Protein AF-A0A9D8DXX6-F1 (afdb_monomer)

Mean predicted aligned error: 17.98 Å

Radius of gyration: 29.13 Å; Cα contacts (8 Å, |Δi|>4): 60; chains: 1; bounding box: 48×70×97 Å

Secondary structure (DSSP, 8-state):
-PPPP-PPPPPPPPPPHHHHHHTT---HHHHS--------TTPPPTTSHHHHHHHHHHHS--TT--GGGHHHHHHHHHHHHHHHHHHHHHHTT-HHHHHHHHHHHHHHHHHHHHTT-SHHHHHHTT--------HHHHHHHHHTS-TTTT--PPPPP-

Solvent-accessible surface area (backbone atoms only — not comparable to full-atom values): 10157 Å² total; per-residue (Å²): 135,88,84,83,84,92,72,81,78,83,72,80,78,79,79,56,67,68,57,29,56,73,70,69,68,62,44,73,91,76,67,49,76,79,71,78,76,79,74,73,87,81,68,72,80,71,63,58,56,59,58,54,52,48,54,52,42,66,74,61,57,64,90,84,68,49,85,83,46,53,63,60,52,50,52,48,51,54,51,54,56,51,46,40,57,31,48,56,44,26,74,74,66,37,65,66,35,46,52,49,43,55,53,49,53,54,49,51,52,50,51,38,38,74,71,40,72,36,76,69,31,24,62,74,70,67,58,79,69,80,74,70,72,49,74,65,53,57,48,51,59,67,72,65,62,77,90,70,82,82,75,82,74,87,82,80,84,131

Sequence (158 aa):
MPRKPTGKPPGRPPKPTEEHLREGTYRPSRHRARGAVKLAEGTPPPSDASLAAFDALVSDPPPWWLPVDLILVAMLRESLEERVSLRAEAMAGNLAASKELRALDAEVGRMLDSLGLTPTSRKRLDVELPKEESRLEALRRRGRAPHVAALEGPKRPT

pLDDT: mean 75.84, std 18.47, range [39.5, 97.62]

Structure (mmCIF, N/CA/C/O backbone):
data_AF-A0A9D8DXX6-F1
#
_entry.id   AF-A0A9D8DXX6-F1
#
loop_
_atom_site.group_PDB
_atom_site.id
_atom_site.type_symbol
_atom_site.label_atom_id
_atom_site.label_alt_id
_atom_site.label_comp_id
_atom_site.label_asym_id
_atom_site.label_entity_id
_atom_site.label_seq_id
_atom_site.pdbx_PDB_ins_code
_atom_site.Cartn_x
_atom_site.Cartn_y
_atom_site.Cartn_z
_atom_site.occupancy
_atom_site.B_iso_or_equiv
_atom_site.auth_seq_id
_atom_site.auth_comp_id
_atom_site.auth_asym_id
_atom_site.auth_atom_id
_atom_site.pdbx_PDB_model_num
ATOM 1 N N . MET A 1 1 ? -8.063 -32.666 39.347 1.00 45.31 1 MET A N 1
ATOM 2 C CA . MET A 1 1 ? -6.641 -32.393 39.039 1.00 45.31 1 MET A CA 1
ATOM 3 C C . MET A 1 1 ? -6.506 -30.985 38.466 1.00 45.31 1 MET A C 1
ATOM 5 O O . MET A 1 1 ? -7.066 -30.755 37.401 1.00 45.31 1 MET A O 1
ATOM 9 N N . PRO A 1 2 ? -5.847 -30.028 39.142 1.00 45.69 2 PRO A N 1
ATOM 10 C CA . PRO A 1 2 ? -5.659 -28.683 38.598 1.00 45.69 2 PRO A CA 1
ATOM 11 C C . PRO A 1 2 ? -4.397 -28.593 37.716 1.00 45.69 2 PRO A C 1
ATOM 13 O O . PRO A 1 2 ? -3.338 -29.112 38.068 1.00 45.69 2 PRO A O 1
ATOM 16 N N . ARG A 1 3 ? -4.523 -27.947 36.549 1.00 51.34 3 ARG A N 1
ATOM 17 C CA . ARG A 1 3 ? -3.439 -27.705 35.577 1.00 51.34 3 ARG A CA 1
ATOM 18 C C . ARG A 1 3 ? -2.540 -26.545 36.040 1.00 51.34 3 ARG A C 1
ATOM 20 O O . ARG A 1 3 ? -3.046 -25.536 36.520 1.00 51.34 3 ARG A O 1
ATOM 27 N N . LYS A 1 4 ? -1.216 -26.675 35.869 1.00 52.22 4 LYS A N 1
ATOM 28 C CA . LYS A 1 4 ? -0.226 -25.613 36.152 1.00 52.22 4 LYS A CA 1
ATOM 29 C C . LYS A 1 4 ? -0.310 -24.476 35.111 1.00 52.22 4 LYS A C 1
ATOM 31 O O . LYS A 1 4 ? -0.382 -24.784 33.922 1.00 52.22 4 LYS A O 1
ATOM 36 N N . PRO A 1 5 ? -0.222 -23.194 35.510 1.00 51.06 5 PRO A N 1
ATOM 37 C CA . PRO A 1 5 ? -0.107 -22.075 34.577 1.00 51.06 5 PRO A CA 1
ATOM 38 C C . PRO A 1 5 ? 1.334 -21.925 34.057 1.00 51.06 5 PRO A C 1
ATOM 40 O O . PRO A 1 5 ? 2.285 -21.835 34.831 1.00 51.06 5 PRO A O 1
ATOM 43 N N . THR A 1 6 ? 1.507 -21.873 32.735 1.00 58.53 6 THR A N 1
ATOM 44 C CA . THR A 1 6 ? 2.784 -21.574 32.066 1.00 58.53 6 THR A CA 1
ATOM 45 C C . THR A 1 6 ? 2.945 -20.064 31.878 1.00 58.53 6 THR A C 1
ATOM 47 O O . THR A 1 6 ? 2.642 -19.526 30.815 1.00 58.53 6 THR A O 1
ATOM 50 N N . GLY A 1 7 ? 3.410 -19.366 32.915 1.00 47.66 7 GLY A N 1
ATOM 51 C CA . GLY A 1 7 ? 3.866 -17.977 32.818 1.00 47.66 7 GLY A CA 1
ATOM 52 C C . GLY A 1 7 ? 5.389 -17.921 32.700 1.00 47.66 7 GLY A C 1
ATOM 53 O O . GLY A 1 7 ? 6.090 -18.391 33.593 1.00 47.66 7 GLY A O 1
ATOM 54 N N . LYS A 1 8 ? 5.919 -17.357 31.608 1.00 52.91 8 LYS A N 1
ATOM 55 C CA . LYS A 1 8 ? 7.337 -16.956 31.513 1.00 52.91 8 LYS A CA 1
ATOM 56 C C . LYS A 1 8 ? 7.637 -15.966 32.656 1.00 52.91 8 LYS A C 1
ATOM 58 O O . LYS A 1 8 ? 6.840 -15.045 32.834 1.00 52.91 8 LYS A O 1
ATOM 63 N N . PRO A 1 9 ? 8.741 -16.102 33.414 1.00 53.03 9 PRO A N 1
ATOM 64 C CA . PRO A 1 9 ? 9.061 -15.133 34.455 1.00 53.03 9 PRO A CA 1
ATOM 65 C C . PRO A 1 9 ? 9.302 -13.752 33.824 1.00 53.03 9 PRO A C 1
ATOM 67 O O . PRO A 1 9 ? 9.919 -13.679 32.754 1.00 53.03 9 PRO A O 1
ATOM 70 N N . PRO A 1 10 ? 8.828 -12.660 34.449 1.00 57.00 10 PRO A N 1
ATOM 71 C CA . PRO A 1 10 ? 9.129 -11.316 33.983 1.00 57.00 10 PRO A CA 1
ATOM 72 C C . PRO A 1 10 ? 10.649 -11.128 34.006 1.00 57.00 10 PRO A C 1
ATOM 74 O O . PRO A 1 10 ? 11.300 -11.307 35.038 1.00 57.00 10 PRO A O 1
ATOM 77 N N . GLY A 1 11 ? 11.223 -10.833 32.838 1.00 63.25 11 GLY A N 1
ATOM 78 C CA . GLY A 1 11 ? 12.636 -10.492 32.723 1.00 63.25 11 GLY A CA 1
ATOM 79 C C . GLY A 1 11 ? 12.962 -9.314 33.638 1.00 63.25 11 GLY A C 1
ATOM 80 O O . GLY A 1 11 ? 12.118 -8.444 33.859 1.00 63.25 11 GLY A O 1
ATOM 81 N N . ARG A 1 12 ? 14.179 -9.302 34.196 1.00 60.91 12 ARG A N 1
ATOM 82 C CA . ARG A 1 12 ? 14.629 -8.215 35.074 1.00 60.91 12 ARG A CA 1
ATOM 83 C C . ARG A 1 12 ? 14.428 -6.867 34.368 1.00 60.91 12 ARG A C 1
ATOM 85 O O . ARG A 1 12 ? 14.802 -6.762 33.196 1.00 60.91 12 ARG A O 1
ATOM 92 N N . PRO A 1 13 ? 13.860 -5.857 35.050 1.00 63.56 13 PRO A N 1
ATOM 93 C CA . PRO A 1 13 ? 13.738 -4.531 34.470 1.00 63.56 13 PRO A CA 1
ATOM 94 C C . PRO A 1 13 ? 15.133 -4.010 34.088 1.00 63.56 13 PRO A C 1
ATOM 96 O O . PRO A 1 13 ? 16.105 -4.279 34.804 1.00 63.56 13 PRO A O 1
ATOM 99 N N . PRO A 1 14 ? 15.263 -3.322 32.941 1.00 66.19 14 PRO A N 1
ATOM 100 C CA . PRO A 1 14 ? 16.536 -2.765 32.511 1.00 66.19 14 PRO A CA 1
ATOM 101 C C . PRO A 1 14 ? 17.037 -1.751 33.543 1.00 66.19 14 PRO A C 1
ATOM 103 O O . PRO A 1 14 ? 16.251 -0.980 34.097 1.00 66.19 14 PRO A O 1
ATOM 106 N N . LYS A 1 15 ? 18.349 -1.762 33.795 1.00 71.75 15 LYS A N 1
ATOM 107 C CA . LYS A 1 15 ? 18.985 -0.821 34.718 1.00 71.75 15 LYS A CA 1
ATOM 108 C C . LYS A 1 15 ? 18.739 0.628 34.262 1.00 71.75 15 LYS A C 1
ATOM 110 O O . LYS A 1 15 ? 18.775 0.897 33.055 1.00 71.75 15 LYS A O 1
ATOM 115 N N . PRO A 1 16 ? 18.511 1.568 35.193 1.00 77.69 16 PRO A N 1
ATOM 116 C CA . PRO A 1 16 ? 18.380 2.982 34.871 1.00 77.69 16 PRO A CA 1
ATOM 117 C C . PRO A 1 16 ? 19.609 3.525 34.136 1.00 77.69 16 PRO A C 1
ATOM 119 O O . PRO A 1 16 ? 20.746 3.120 34.385 1.00 77.69 16 PRO A O 1
ATOM 122 N N . THR A 1 17 ? 19.393 4.498 33.251 1.00 75.00 17 THR A N 1
ATOM 123 C CA . THR A 1 17 ? 20.464 5.132 32.464 1.00 75.00 17 THR A CA 1
ATOM 124 C C . THR A 1 17 ? 21.553 5.764 33.342 1.00 75.00 17 THR A C 1
ATOM 126 O O . THR A 1 17 ? 22.720 5.767 32.959 1.00 75.00 17 THR A O 1
ATOM 129 N N . GLU A 1 18 ? 21.193 6.240 34.536 1.00 78.38 18 GLU A N 1
ATOM 130 C CA . GLU A 1 18 ? 22.120 6.794 35.534 1.00 78.38 18 GLU A CA 1
ATOM 131 C C . GLU A 1 18 ? 23.104 5.747 36.075 1.00 78.38 18 GLU A C 1
ATOM 133 O O . GLU A 1 18 ? 24.288 6.036 36.254 1.00 78.38 18 GLU A O 1
ATOM 138 N N . GLU A 1 19 ? 22.649 4.505 36.261 1.00 79.44 19 GLU A N 1
ATOM 139 C CA . GLU A 1 19 ? 23.498 3.397 36.709 1.00 79.44 19 GLU A CA 1
ATOM 140 C C . GLU A 1 19 ? 24.521 3.031 35.623 1.00 79.44 19 GLU A C 1
ATOM 142 O O . GLU A 1 19 ? 25.703 2.859 35.909 1.00 79.44 19 GLU A O 1
ATOM 147 N N . HIS A 1 20 ? 24.109 3.044 34.351 1.00 78.44 20 HIS A N 1
ATOM 148 C CA . HIS A 1 20 ? 25.015 2.840 33.216 1.00 78.44 20 HIS A CA 1
ATOM 149 C C . HIS A 1 20 ? 26.061 3.951 33.051 1.00 78.44 20 HIS A C 1
ATOM 151 O O . HIS A 1 20 ? 27.178 3.677 32.603 1.00 78.44 20 HIS A O 1
ATOM 157 N N . LEU A 1 21 ? 25.720 5.197 33.398 1.00 76.56 21 LEU A N 1
ATOM 158 C CA . LEU A 1 21 ? 26.666 6.318 33.404 1.00 76.56 21 LEU A CA 1
ATOM 159 C C . LEU A 1 21 ? 27.703 6.157 34.520 1.00 76.56 21 LEU A C 1
ATOM 161 O O . LEU A 1 21 ? 28.891 6.353 34.275 1.00 76.56 21 LEU A O 1
ATOM 165 N N . ARG A 1 22 ? 27.270 5.738 35.715 1.00 77.12 22 ARG A N 1
ATOM 166 C CA . ARG A 1 22 ? 28.158 5.490 36.859 1.00 77.12 22 ARG A CA 1
ATOM 167 C C . ARG A 1 22 ? 29.081 4.287 36.645 1.00 77.12 22 ARG A C 1
ATOM 169 O O . ARG A 1 22 ? 30.244 4.343 37.024 1.00 77.12 22 ARG A O 1
ATOM 176 N N . GLU A 1 23 ? 28.580 3.218 36.027 1.00 80.69 23 GLU A N 1
ATOM 177 C CA . GLU A 1 23 ? 29.345 2.000 35.711 1.00 80.69 23 GLU A CA 1
ATOM 178 C C . GLU A 1 23 ? 30.219 2.138 34.447 1.00 80.69 23 GLU A C 1
ATOM 180 O O . GLU A 1 23 ? 30.922 1.199 34.080 1.00 80.69 23 GLU A O 1
ATOM 185 N N . GLY A 1 24 ? 30.164 3.274 33.737 1.00 76.12 24 GLY A N 1
ATOM 186 C CA . GLY A 1 24 ? 30.929 3.499 32.502 1.00 76.12 24 GLY A CA 1
ATOM 187 C C . GLY A 1 24 ? 30.489 2.632 31.312 1.00 76.12 24 GLY A C 1
ATOM 188 O O . GLY A 1 24 ? 31.151 2.613 30.276 1.00 76.12 24 GLY A O 1
ATOM 189 N N . THR A 1 25 ? 29.363 1.921 31.426 1.00 82.62 25 THR A N 1
ATOM 190 C CA . THR A 1 25 ? 28.808 1.053 30.371 1.00 82.62 25 THR A CA 1
ATOM 191 C C . THR A 1 25 ? 27.820 1.777 29.454 1.00 82.62 25 THR A C 1
ATOM 193 O O . THR A 1 25 ? 27.265 1.175 28.531 1.00 82.62 25 THR A O 1
ATOM 196 N N . TYR A 1 26 ? 27.615 3.078 29.668 1.00 79.06 26 TYR A N 1
ATOM 197 C CA . TYR A 1 26 ? 26.698 3.892 28.884 1.00 79.06 26 TYR A CA 1
ATOM 198 C C . TYR A 1 26 ? 27.085 3.949 27.398 1.00 79.06 26 TYR A C 1
ATOM 200 O O . TYR A 1 26 ? 28.127 4.468 27.000 1.00 79.06 26 TYR A O 1
ATOM 208 N N . ARG A 1 27 ? 26.177 3.455 26.551 1.00 75.38 27 ARG A N 1
ATOM 209 C CA . ARG A 1 27 ? 26.237 3.572 25.087 1.00 75.38 27 ARG A CA 1
ATOM 210 C C . ARG A 1 27 ? 25.093 4.449 24.560 1.00 75.38 27 ARG A C 1
ATOM 212 O O . ARG A 1 27 ? 23.940 4.012 24.602 1.00 75.38 27 ARG A O 1
ATOM 219 N N . PRO A 1 28 ? 25.373 5.623 23.963 1.00 73.06 28 PRO A N 1
ATOM 220 C CA . PRO A 1 28 ? 24.338 6.517 23.436 1.00 73.06 28 PRO A CA 1
ATOM 221 C C . PRO A 1 28 ? 23.382 5.843 22.440 1.00 73.06 28 PRO A C 1
ATOM 223 O O . PRO A 1 28 ? 22.195 6.145 22.429 1.00 73.06 28 PRO A O 1
ATOM 226 N N . SER A 1 29 ? 23.879 4.888 21.647 1.00 68.06 29 SER A N 1
ATOM 227 C CA . SER A 1 29 ? 23.091 4.142 20.657 1.00 68.06 29 SER A CA 1
ATOM 228 C C . SER A 1 29 ? 22.108 3.124 21.249 1.00 68.06 29 SER A C 1
ATOM 230 O O . SER A 1 29 ? 21.187 2.708 20.551 1.00 68.06 29 SER A O 1
ATOM 232 N N . ARG A 1 30 ? 22.296 2.706 22.509 1.00 66.00 30 ARG A N 1
ATOM 233 C CA . ARG A 1 30 ? 21.451 1.707 23.195 1.00 66.00 30 ARG A CA 1
ATOM 234 C C . ARG A 1 30 ? 20.608 2.293 24.325 1.00 66.00 30 ARG A C 1
ATOM 236 O O . ARG A 1 30 ? 19.559 1.738 24.624 1.00 66.00 30 ARG A O 1
ATOM 243 N N . HIS A 1 31 ? 21.064 3.387 24.937 1.00 70.56 31 HIS A N 1
ATOM 244 C CA . HIS A 1 31 ? 20.470 3.940 26.159 1.00 70.56 31 HIS A CA 1
ATOM 245 C C . HIS A 1 31 ? 19.780 5.296 25.969 1.00 70.56 31 HIS A C 1
ATOM 247 O O . HIS A 1 31 ? 19.089 5.749 26.879 1.0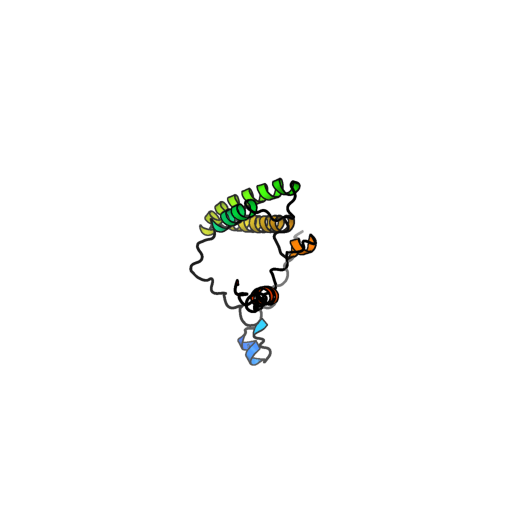0 70.56 31 HIS A O 1
ATOM 253 N N . ARG A 1 32 ? 19.900 5.946 24.801 1.00 61.66 32 ARG A N 1
ATOM 254 C CA . ARG A 1 32 ? 18.943 7.001 24.447 1.00 61.66 32 ARG A CA 1
ATOM 255 C C . ARG A 1 32 ? 17.668 6.354 23.929 1.00 61.66 32 ARG A C 1
ATOM 257 O O . ARG A 1 32 ? 17.706 5.598 22.958 1.00 61.66 32 ARG A O 1
ATOM 264 N N . ALA A 1 33 ? 16.537 6.709 24.539 1.00 60.50 33 ALA A N 1
ATOM 265 C CA . ALA A 1 33 ? 15.247 6.594 23.877 1.00 60.50 33 ALA A CA 1
ATOM 266 C C . ALA A 1 33 ? 15.395 7.252 22.501 1.00 60.50 33 ALA A C 1
ATOM 268 O O . ALA A 1 33 ? 15.849 8.397 22.418 1.00 60.50 33 ALA A O 1
ATOM 269 N N . ARG A 1 34 ? 15.119 6.499 21.427 1.00 51.75 34 ARG A N 1
ATOM 270 C CA . ARG A 1 34 ? 15.108 7.035 20.063 1.00 51.75 34 ARG A CA 1
ATOM 271 C C . ARG A 1 34 ? 14.297 8.323 20.111 1.00 51.75 34 ARG A C 1
ATOM 273 O O . ARG A 1 34 ? 13.115 8.271 20.439 1.00 51.75 34 ARG A O 1
ATOM 280 N N . GLY A 1 35 ? 14.968 9.454 19.886 1.00 46.25 35 GLY A N 1
ATOM 281 C CA . GLY A 1 35 ? 14.325 10.758 19.891 1.00 46.25 35 GLY A CA 1
ATOM 282 C C . GLY A 1 35 ? 13.098 10.668 19.003 1.00 46.25 35 GLY A C 1
ATOM 283 O O . GLY A 1 35 ? 13.200 10.176 17.878 1.00 46.25 35 GLY A O 1
ATOM 284 N N . ALA A 1 36 ? 11.947 11.053 19.548 1.00 48.28 36 ALA A N 1
ATOM 285 C CA . ALA A 1 36 ? 10.730 11.178 18.776 1.00 48.28 36 ALA A CA 1
ATOM 286 C C . ALA A 1 36 ? 11.076 11.995 17.530 1.00 48.28 36 ALA A C 1
ATOM 288 O O . ALA A 1 36 ? 11.496 13.151 17.629 1.00 48.28 36 ALA A O 1
ATOM 289 N N . VAL A 1 37 ? 10.988 11.355 16.364 1.00 42.91 37 VAL A N 1
ATOM 290 C CA . VAL A 1 37 ? 11.028 12.057 15.089 1.00 42.91 37 VAL A CA 1
ATOM 291 C C . VAL A 1 37 ? 9.905 13.079 15.188 1.00 42.91 37 VAL A C 1
ATOM 293 O O . VAL A 1 37 ? 8.745 12.694 15.322 1.00 42.91 37 VAL A O 1
ATOM 296 N N . LYS A 1 38 ? 10.251 14.371 15.224 1.00 39.50 38 LYS A N 1
ATOM 297 C CA . LYS A 1 38 ? 9.259 15.437 15.105 1.00 39.50 38 LYS A CA 1
ATOM 298 C C . LYS A 1 38 ? 8.574 15.221 13.761 1.00 39.50 38 LYS A C 1
ATOM 300 O O . LYS A 1 38 ? 9.184 15.447 12.718 1.00 39.50 38 LYS A O 1
ATOM 305 N N . LEU A 1 39 ? 7.351 14.702 13.801 1.00 42.12 39 LEU A N 1
ATOM 306 C CA . LEU A 1 39 ? 6.476 14.647 12.644 1.00 42.12 39 LEU A CA 1
ATOM 307 C C . LEU A 1 39 ? 6.282 16.104 12.214 1.00 42.12 39 LEU A C 1
ATOM 309 O O . LEU A 1 39 ? 5.852 16.919 13.028 1.00 42.12 39 LEU A O 1
ATOM 313 N N . ALA A 1 40 ? 6.699 16.451 10.999 1.00 40.69 40 ALA A N 1
ATOM 314 C CA . ALA A 1 40 ? 6.499 17.791 10.469 1.00 40.69 40 ALA A CA 1
ATOM 315 C C . ALA A 1 40 ? 4.992 18.090 10.458 1.00 40.69 40 ALA A C 1
ATOM 317 O O . ALA A 1 40 ? 4.215 17.440 9.756 1.00 40.69 40 ALA A O 1
ATOM 318 N N . GLU A 1 41 ? 4.592 19.040 11.295 1.00 44.34 41 GLU A N 1
ATOM 319 C CA . GLU A 1 41 ? 3.235 19.558 11.388 1.00 44.34 41 GLU A CA 1
ATOM 320 C C . GLU A 1 41 ? 2.948 20.334 10.096 1.00 44.34 41 GLU A C 1
ATOM 322 O O . GLU A 1 41 ?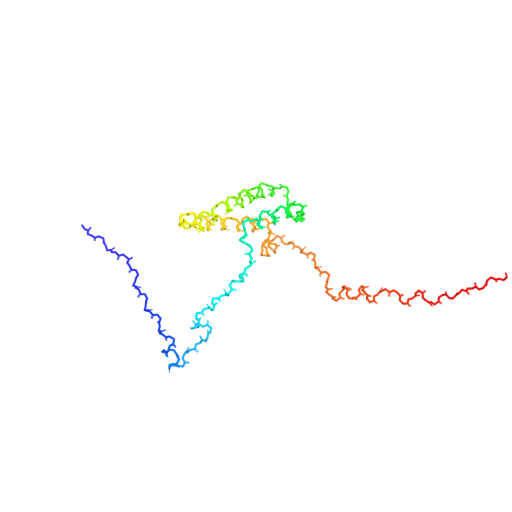 3.650 21.292 9.776 1.00 44.34 41 GLU A O 1
ATOM 327 N N . GLY A 1 42 ? 1.994 19.850 9.295 1.00 44.53 42 GLY A N 1
ATOM 328 C CA . GLY A 1 42 ? 1.629 20.462 8.011 1.00 44.53 42 GLY A CA 1
ATOM 329 C C . GLY A 1 42 ? 1.523 19.513 6.817 1.00 44.53 42 GLY A C 1
ATOM 330 O O . GLY A 1 42 ? 1.157 19.961 5.736 1.00 44.53 42 GLY A O 1
ATOM 331 N N . THR A 1 43 ? 1.784 18.209 6.973 1.00 44.81 43 THR A N 1
ATOM 332 C CA . THR A 1 43 ? 1.348 17.257 5.935 1.00 44.81 43 THR A CA 1
ATOM 333 C C . THR A 1 43 ? -0.168 17.100 6.074 1.00 44.81 43 THR A C 1
ATOM 335 O O . THR A 1 43 ? -0.601 16.676 7.152 1.00 44.81 43 THR A O 1
ATOM 338 N N . PRO A 1 44 ? -0.986 17.448 5.059 1.00 47.38 44 PRO A N 1
ATOM 339 C CA . PRO A 1 44 ? -2.414 17.155 5.108 1.00 47.38 44 PRO A CA 1
ATOM 340 C C . PRO A 1 44 ? -2.588 15.667 5.428 1.00 47.38 44 PRO A C 1
ATOM 342 O O . PRO A 1 44 ? -1.770 14.854 4.976 1.00 47.38 44 PRO A O 1
ATOM 345 N N . PRO A 1 45 ? -3.585 15.282 6.245 1.00 52.16 45 PRO A N 1
ATOM 346 C CA . PRO A 1 45 ? -3.824 13.874 6.508 1.00 52.16 45 PRO A CA 1
ATOM 347 C C . PRO A 1 45 ? -3.948 13.176 5.145 1.00 52.16 45 PRO A C 1
ATOM 349 O O . PRO A 1 45 ? -4.729 13.630 4.313 1.00 52.16 45 PRO A O 1
ATOM 352 N N . PRO A 1 46 ? -3.151 12.132 4.861 1.00 57.28 46 PRO A N 1
ATOM 353 C CA . PRO A 1 46 ? -3.115 11.508 3.544 1.00 57.28 46 PRO A CA 1
ATOM 354 C C . PRO A 1 46 ? -4.351 10.619 3.343 1.00 57.28 46 PRO A C 1
ATOM 356 O O . PRO A 1 46 ? -4.207 9.411 3.176 1.00 57.28 46 PRO A O 1
ATOM 359 N N . SER A 1 47 ? -5.563 11.176 3.437 1.00 61.00 47 SER A N 1
ATOM 360 C CA . SER A 1 47 ? -6.772 10.474 3.000 1.00 61.00 47 SER A CA 1
ATOM 361 C C . SER A 1 47 ? -6.793 10.395 1.474 1.00 61.00 47 SER A C 1
ATOM 363 O O . SER A 1 47 ? -7.038 9.327 0.933 1.00 61.00 47 SER A O 1
ATOM 365 N N . ASP A 1 48 ? -6.393 11.467 0.783 1.00 61.25 48 ASP A N 1
ATOM 366 C CA . ASP A 1 48 ? -6.593 11.559 -0.673 1.00 61.25 48 ASP A CA 1
ATOM 367 C C . ASP A 1 48 ? -5.311 11.268 -1.465 1.00 61.25 48 ASP A C 1
ATOM 369 O O . ASP A 1 48 ? -5.344 10.899 -2.638 1.00 61.25 48 ASP A O 1
ATOM 373 N N . ALA A 1 49 ? -4.152 11.379 -0.810 1.00 80.81 49 ALA A N 1
ATOM 374 C CA . ALA A 1 49 ? -2.859 11.234 -1.469 1.00 80.81 49 ALA A CA 1
ATOM 375 C C . ALA A 1 49 ? -2.610 9.813 -2.001 1.00 80.81 49 ALA A C 1
ATOM 377 O O . ALA A 1 49 ? -1.937 9.668 -3.017 1.00 80.81 49 ALA A O 1
ATOM 378 N N . SER A 1 50 ? -3.134 8.764 -1.349 1.00 84.31 50 SER A N 1
ATOM 379 C CA . SER A 1 50 ? -2.925 7.388 -1.824 1.00 84.31 50 SER A CA 1
ATOM 380 C C . SER A 1 50 ? -3.733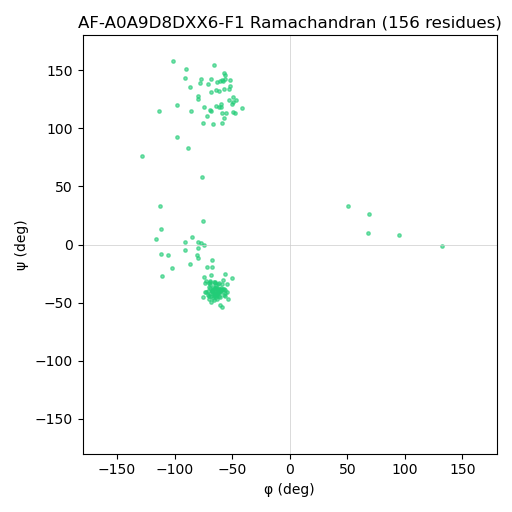 7.061 -3.075 1.00 84.31 50 SER A C 1
ATOM 382 O O . SER A 1 50 ? -3.192 6.430 -3.976 1.00 84.31 50 SER A O 1
ATOM 384 N N . LEU A 1 51 ? -4.990 7.506 -3.152 1.00 90.81 51 LEU A N 1
ATOM 385 C CA . LEU A 1 51 ? -5.836 7.281 -4.327 1.00 90.81 51 LEU A CA 1
ATOM 386 C C . LEU A 1 51 ? -5.356 8.117 -5.514 1.00 90.81 51 LEU A C 1
ATOM 388 O O . LEU A 1 51 ? -5.172 7.574 -6.596 1.00 90.81 51 LEU A O 1
ATOM 392 N N . ALA A 1 52 ? -5.008 9.387 -5.287 1.00 89.94 52 ALA A N 1
ATOM 393 C CA . ALA A 1 52 ? -4.411 10.225 -6.325 1.00 89.94 52 ALA A CA 1
ATOM 394 C C . ALA A 1 52 ? -3.081 9.650 -6.855 1.00 89.94 52 ALA A C 1
ATOM 396 O O . ALA A 1 52 ? -2.837 9.657 -8.060 1.00 89.94 52 ALA A O 1
ATOM 397 N N . ALA A 1 53 ? -2.223 9.119 -5.973 1.00 90.38 53 ALA A N 1
ATOM 398 C CA . ALA A 1 53 ? -0.988 8.450 -6.387 1.00 90.38 53 ALA A CA 1
ATOM 399 C C . ALA A 1 53 ? -1.257 7.166 -7.187 1.00 90.38 53 ALA A C 1
ATOM 401 O O . ALA A 1 53 ? -0.528 6.874 -8.133 1.00 90.38 53 ALA A O 1
ATO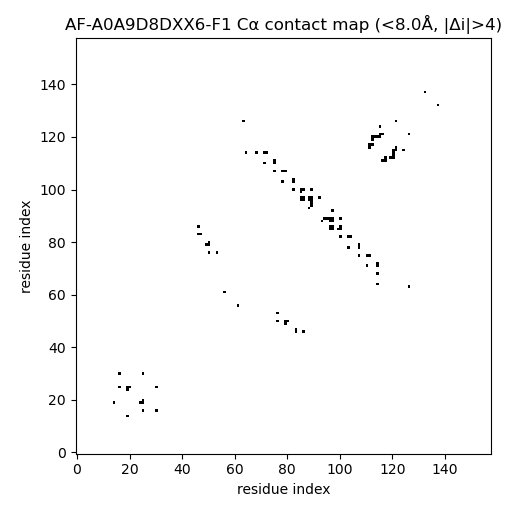M 402 N N . PHE A 1 54 ? -2.295 6.410 -6.823 1.00 93.88 54 PHE A N 1
ATOM 403 C CA . PHE A 1 54 ? -2.715 5.226 -7.565 1.00 93.88 54 PHE A CA 1
ATOM 404 C C . PHE A 1 54 ? -3.263 5.588 -8.952 1.00 93.88 54 PHE A C 1
ATOM 406 O O . PHE A 1 54 ? -2.850 4.988 -9.939 1.00 93.88 54 PHE A O 1
ATOM 413 N N . ASP A 1 55 ? -4.124 6.601 -9.055 1.00 94.25 55 ASP A N 1
ATOM 414 C CA . ASP A 1 55 ? -4.664 7.053 -10.342 1.00 94.25 55 ASP A CA 1
ATOM 415 C C . ASP A 1 55 ? -3.545 7.566 -11.267 1.00 94.25 55 ASP A C 1
ATOM 417 O O . ASP A 1 55 ? -3.541 7.268 -12.464 1.00 94.25 55 ASP A O 1
ATOM 421 N N . ALA A 1 56 ? -2.546 8.269 -10.719 1.00 92.75 56 ALA A N 1
ATOM 422 C CA . ALA A 1 56 ? -1.355 8.672 -11.469 1.00 92.75 56 ALA A CA 1
ATOM 423 C C . ALA A 1 56 ? -0.542 7.460 -11.961 1.00 92.75 56 ALA A C 1
ATOM 425 O O . ALA A 1 56 ? -0.127 7.434 -13.117 1.00 92.75 56 ALA A O 1
ATOM 426 N N . LEU A 1 57 ? -0.362 6.442 -11.112 1.00 93.00 57 LEU A N 1
ATOM 427 C CA . LEU A 1 57 ? 0.336 5.203 -11.462 1.00 93.00 57 LEU A CA 1
ATOM 428 C C . LEU A 1 57 ? -0.382 4.418 -12.568 1.00 93.00 57 LEU A C 1
ATOM 430 O O . LEU A 1 57 ? 0.270 3.870 -13.444 1.00 93.00 57 LEU A O 1
ATOM 434 N N . VAL A 1 58 ? -1.713 4.344 -12.537 1.00 93.94 58 VAL A N 1
ATOM 435 C CA . VAL A 1 58 ? -2.490 3.632 -13.566 1.00 93.94 58 VAL A CA 1
ATOM 436 C C . VAL A 1 58 ? -2.555 4.425 -14.874 1.00 93.94 58 VAL A C 1
ATOM 438 O O . VAL A 1 58 ? -2.652 3.827 -15.943 1.00 93.94 58 VAL A O 1
ATOM 441 N N . SER A 1 59 ? -2.477 5.757 -14.804 1.00 94.69 59 SER A N 1
ATOM 442 C CA . SER A 1 59 ? -2.430 6.621 -15.991 1.00 94.69 59 SER A CA 1
ATOM 443 C C . SER A 1 59 ? -1.119 6.482 -16.772 1.00 94.69 59 SER A C 1
ATOM 445 O O . SER A 1 59 ? -1.129 6.602 -17.995 1.00 94.69 59 SER A O 1
ATOM 447 N N . ASP A 1 60 ? -0.010 6.218 -16.076 1.00 93.44 60 ASP A N 1
ATOM 448 C CA . ASP A 1 60 ? 1.308 5.940 -16.658 1.00 93.44 60 ASP A CA 1
ATOM 449 C C . ASP A 1 60 ? 1.878 4.639 -16.059 1.00 93.44 60 ASP A C 1
ATOM 451 O O . ASP A 1 60 ? 2.709 4.674 -15.140 1.00 93.44 60 ASP A O 1
ATOM 455 N N . PRO A 1 61 ? 1.368 3.471 -16.502 1.00 91.94 61 PRO A N 1
ATOM 456 C CA . PRO A 1 61 ? 1.700 2.202 -15.881 1.00 91.94 61 PRO A CA 1
ATOM 457 C C . PRO A 1 61 ? 3.165 1.834 -16.138 1.00 91.94 61 PRO A C 1
ATOM 459 O O . PRO A 1 61 ? 3.675 2.018 -17.249 1.00 91.94 61 PRO A O 1
ATOM 462 N N . PRO A 1 62 ? 3.854 1.238 -15.150 1.00 90.38 62 PRO A N 1
ATOM 463 C CA . PRO A 1 62 ? 5.200 0.739 -15.355 1.00 90.38 62 PRO A CA 1
ATOM 464 C C . PRO A 1 62 ? 5.273 -0.270 -16.512 1.00 90.38 62 PRO A C 1
ATOM 466 O O . PRO A 1 62 ? 4.401 -1.132 -16.631 1.00 90.38 62 PRO A O 1
ATOM 469 N N . PRO A 1 63 ? 6.346 -0.257 -17.321 1.00 89.19 63 PRO A N 1
ATOM 470 C CA . PRO A 1 63 ? 6.438 -1.084 -18.528 1.00 89.19 63 PRO A CA 1
ATOM 471 C C . PRO A 1 63 ? 6.519 -2.593 -18.252 1.00 89.19 63 PRO A C 1
ATOM 473 O O . PRO A 1 63 ? 6.384 -3.391 -19.174 1.00 89.19 63 PRO A O 1
ATOM 476 N N . TRP A 1 64 ? 6.769 -2.995 -17.002 1.00 88.75 64 TRP A N 1
ATOM 477 C CA . TRP A 1 64 ? 6.812 -4.399 -16.583 1.00 88.75 64 TRP A CA 1
ATOM 478 C C . TRP A 1 64 ? 5.462 -4.938 -16.104 1.00 88.75 64 TRP A C 1
ATOM 480 O O . TRP A 1 64 ? 5.374 -6.123 -15.791 1.00 88.75 64 TRP A O 1
ATOM 490 N N . TRP A 1 65 ? 4.428 -4.098 -16.010 1.00 91.00 65 TRP A N 1
ATOM 491 C CA . TRP A 1 65 ? 3.082 -4.579 -15.725 1.00 91.00 65 TRP A CA 1
ATOM 492 C C . TRP A 1 65 ? 2.542 -5.373 -16.908 1.00 91.00 65 TRP A C 1
ATOM 494 O O . TRP A 1 65 ? 2.584 -4.937 -18.059 1.00 91.00 65 TRP A O 1
ATOM 504 N N . LEU A 1 66 ? 2.016 -6.551 -16.606 1.00 88.56 66 LEU A N 1
ATOM 505 C CA . LEU A 1 66 ? 1.413 -7.450 -17.571 1.00 88.56 66 LEU A CA 1
ATOM 506 C C . LEU A 1 66 ? -0.118 -7.350 -17.492 1.00 88.56 66 LEU A C 1
ATOM 508 O O . LEU A 1 66 ? -0.670 -7.020 -16.444 1.00 88.56 66 LEU A O 1
ATOM 512 N N . PRO A 1 67 ? -0.855 -7.728 -18.552 1.00 88.50 67 PRO A N 1
ATOM 513 C CA . PRO A 1 67 ? -2.320 -7.770 -18.503 1.00 88.50 67 PRO A CA 1
ATOM 514 C C . PRO A 1 67 ? -2.886 -8.656 -17.381 1.00 88.50 67 PRO A C 1
ATOM 516 O O . PRO A 1 67 ? -3.996 -8.427 -16.908 1.00 88.50 67 PRO A O 1
ATOM 519 N N . VAL A 1 68 ? -2.125 -9.661 -16.934 1.00 86.56 68 VAL A N 1
ATOM 520 C CA . VAL A 1 68 ? -2.509 -10.532 -15.811 1.00 86.56 68 VAL A CA 1
ATOM 521 C C . VAL A 1 68 ? -2.536 -9.799 -14.466 1.00 86.56 68 VAL A C 1
ATOM 523 O O . VAL A 1 68 ? -3.220 -10.246 -13.548 1.00 86.56 68 VAL A O 1
ATOM 526 N N . ASP A 1 69 ? -1.863 -8.652 -14.362 1.00 92.62 69 ASP A N 1
ATOM 527 C CA . ASP A 1 69 ? -1.797 -7.857 -13.137 1.00 92.62 69 ASP A CA 1
ATOM 528 C C . ASP A 1 69 ? -3.058 -7.007 -12.918 1.00 92.62 69 ASP A C 1
ATOM 530 O O . ASP A 1 69 ? -3.270 -6.504 -11.819 1.00 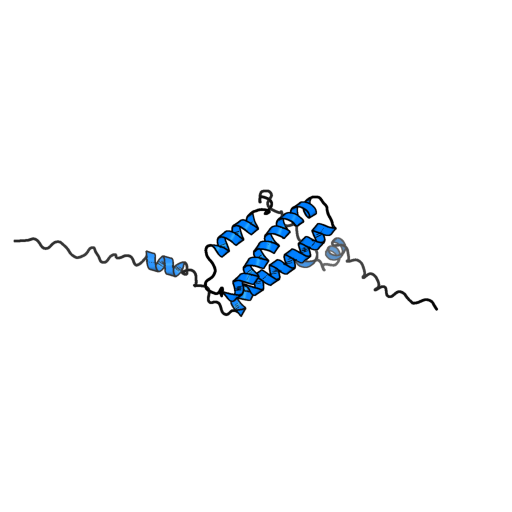92.62 69 ASP A O 1
ATOM 534 N N . LEU A 1 70 ? -3.939 -6.877 -13.920 1.00 93.06 70 LEU A N 1
ATOM 535 C CA . LEU A 1 70 ? -5.121 -6.005 -13.855 1.00 93.06 70 LEU A CA 1
ATOM 536 C C . LEU A 1 70 ? -6.057 -6.331 -12.684 1.00 93.06 70 LEU A C 1
ATOM 538 O O . LEU A 1 70 ? -6.586 -5.418 -12.053 1.00 93.06 70 LEU A O 1
ATOM 542 N N . ILE A 1 71 ? -6.241 -7.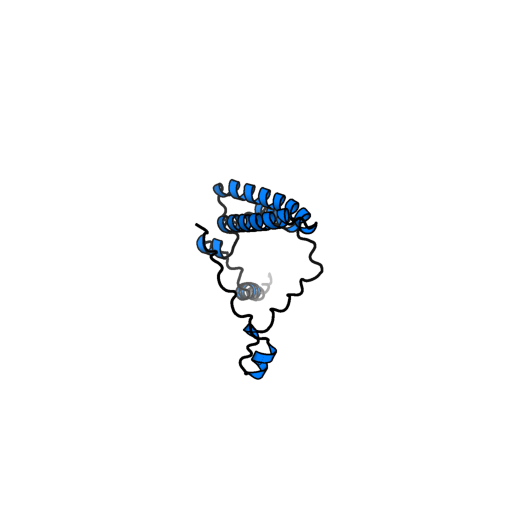615 -12.364 1.00 95.62 71 ILE A N 1
ATOM 543 C CA . ILE A 1 71 ? -7.070 -8.032 -11.222 1.00 95.62 71 ILE A CA 1
ATOM 544 C C . ILE A 1 71 ? -6.425 -7.570 -9.912 1.00 95.62 71 ILE A C 1
ATOM 546 O O . ILE A 1 71 ? -7.101 -7.019 -9.048 1.00 95.62 71 ILE A O 1
ATOM 550 N N . LEU A 1 72 ? -5.109 -7.742 -9.781 1.00 95.75 72 LEU A N 1
ATOM 551 C CA . LEU A 1 72 ? -4.368 -7.328 -8.593 1.00 95.75 72 LEU A CA 1
ATOM 552 C C . LEU A 1 72 ? -4.349 -5.799 -8.439 1.00 95.75 72 LEU A C 1
ATOM 554 O O . LEU A 1 72 ? -4.456 -5.289 -7.328 1.00 95.75 72 LEU A O 1
ATOM 558 N N . VAL A 1 73 ? -4.267 -5.065 -9.551 1.00 96.25 73 VAL A N 1
ATOM 559 C CA . VAL A 1 73 ? -4.389 -3.601 -9.586 1.00 96.25 73 VAL A CA 1
ATOM 560 C C . VAL A 1 73 ? -5.790 -3.155 -9.149 1.00 96.25 73 VAL A C 1
ATOM 562 O O . VAL A 1 73 ? -5.901 -2.231 -8.344 1.00 96.25 73 VAL A O 1
ATOM 565 N N . ALA A 1 74 ? -6.853 -3.823 -9.609 1.00 96.12 74 ALA A N 1
ATOM 566 C CA . ALA A 1 74 ? -8.222 -3.531 -9.181 1.00 96.12 74 ALA A CA 1
ATOM 567 C C . ALA A 1 74 ? -8.418 -3.783 -7.675 1.00 96.12 74 ALA A C 1
ATOM 569 O O . ALA A 1 74 ? -8.894 -2.902 -6.964 1.00 96.12 74 ALA A O 1
ATOM 570 N N . MET A 1 75 ? -7.949 -4.928 -7.167 1.00 97.62 75 MET A N 1
ATOM 571 C CA . MET A 1 75 ? -7.990 -5.247 -5.733 1.00 97.62 75 MET A CA 1
ATOM 572 C C . MET A 1 75 ? -7.204 -4.237 -4.887 1.00 97.62 75 MET A C 1
ATOM 574 O O . MET A 1 75 ? -7.633 -3.858 -3.795 1.00 97.62 75 MET A O 1
ATOM 578 N N . LEU A 1 76 ? -6.055 -3.772 -5.390 1.00 96.88 76 LEU A N 1
ATOM 579 C CA . LEU A 1 76 ? -5.273 -2.730 -4.732 1.00 96.88 76 LEU A CA 1
ATOM 580 C C . LEU A 1 76 ? -6.063 -1.420 -4.639 1.00 96.88 76 LEU A C 1
ATOM 582 O O . LEU A 1 76 ? -6.034 -0.790 -3.584 1.00 96.88 76 LEU A O 1
ATOM 586 N N . ARG A 1 77 ? -6.786 -1.024 -5.695 1.00 96.25 77 ARG A N 1
ATOM 587 C CA . ARG A 1 77 ? -7.654 0.164 -5.665 1.00 96.25 77 ARG A CA 1
ATOM 588 C C . ARG A 1 77 ? -8.717 0.048 -4.576 1.00 96.25 77 ARG A C 1
ATOM 590 O O . ARG A 1 77 ? -8.792 0.928 -3.724 1.00 96.25 77 ARG A O 1
ATOM 597 N N . GLU A 1 78 ? -9.480 -1.043 -4.578 1.00 96.94 78 GLU A N 1
ATOM 598 C CA . GLU A 1 78 ? -10.547 -1.294 -3.597 1.00 96.94 78 GLU A CA 1
ATOM 599 C C . GLU A 1 78 ? -9.999 -1.257 -2.163 1.00 96.94 78 GLU A C 1
ATOM 601 O O . GLU A 1 78 ? -10.543 -0.582 -1.290 1.00 96.94 78 GLU A O 1
ATOM 606 N N . SER A 1 79 ? -8.843 -1.884 -1.938 1.00 96.81 79 SER A N 1
ATOM 607 C CA . SER A 1 79 ? -8.171 -1.873 -0.634 1.00 96.81 79 SER A CA 1
ATOM 608 C C . SER A 1 79 ? -7.713 -0.474 -0.211 1.00 96.81 79 SER A C 1
ATOM 610 O O . SER A 1 79 ? -7.727 -0.143 0.974 1.00 96.81 79 SER A O 1
ATOM 612 N N . LEU A 1 80 ? -7.285 0.372 -1.154 1.00 95.12 80 LEU A N 1
ATOM 613 C CA . LEU A 1 80 ? -6.924 1.759 -0.860 1.00 95.12 80 LEU A CA 1
ATOM 614 C C . LEU A 1 80 ? -8.154 2.606 -0.520 1.00 95.12 80 LEU A C 1
ATOM 616 O O . LEU A 1 80 ? -8.054 3.456 0.363 1.00 95.12 80 LEU A O 1
ATOM 620 N N . GLU A 1 81 ? -9.292 2.369 -1.170 1.00 94.62 81 GLU A N 1
ATOM 621 C CA . GLU A 1 81 ? -10.564 3.030 -0.856 1.00 94.62 81 GLU A CA 1
ATOM 622 C C . GLU A 1 81 ? -11.054 2.627 0.548 1.00 94.62 81 GLU A C 1
ATOM 624 O O . GLU A 1 81 ? -11.329 3.491 1.385 1.00 94.62 81 GLU A O 1
ATOM 629 N N . GLU A 1 82 ? -11.051 1.330 0.870 1.00 94.75 82 GLU A N 1
ATOM 630 C CA . GLU A 1 82 ? -11.411 0.821 2.202 1.00 94.75 82 GLU A CA 1
ATOM 631 C C . GLU A 1 82 ? -10.497 1.380 3.302 1.00 94.75 82 GLU A C 1
ATOM 633 O O . GLU A 1 82 ? -10.947 1.778 4.382 1.00 94.75 82 GLU A O 1
ATOM 638 N N . ARG A 1 83 ? -9.201 1.500 3.009 1.00 94.06 83 ARG A N 1
ATOM 639 C CA . ARG A 1 83 ? -8.218 2.076 3.927 1.00 94.06 83 ARG A CA 1
ATOM 640 C C . ARG A 1 83 ? -8.547 3.517 4.312 1.00 94.06 83 ARG A C 1
ATOM 642 O O . ARG A 1 83 ? -8.297 3.901 5.457 1.00 94.06 83 ARG A O 1
ATOM 649 N N . VAL A 1 84 ? -9.073 4.322 3.386 1.00 91.75 84 VAL A N 1
ATOM 650 C CA . VAL A 1 84 ? -9.483 5.707 3.672 1.00 91.75 84 VAL A CA 1
ATOM 651 C C . VAL A 1 84 ? -10.625 5.715 4.687 1.00 91.75 84 VAL A C 1
ATOM 653 O O . VAL A 1 84 ? -10.543 6.440 5.683 1.00 91.75 84 VAL A O 1
ATOM 656 N N . SER A 1 85 ? -11.617 4.846 4.493 1.00 90.81 85 SER A N 1
ATOM 657 C CA . SER A 1 85 ? -12.754 4.675 5.404 1.00 90.81 85 SER A CA 1
ATOM 658 C C . SER A 1 85 ? -12.305 4.234 6.805 1.00 90.81 85 SER A C 1
ATOM 660 O O . SER A 1 85 ? -12.589 4.917 7.792 1.00 90.81 85 SER A O 1
ATOM 662 N N . LEU A 1 86 ? -11.500 3.168 6.908 1.00 92.88 86 LEU A N 1
ATOM 663 C CA . LEU A 1 86 ? -11.013 2.650 8.198 1.00 92.88 86 LEU A CA 1
ATOM 664 C C . LEU A 1 86 ? -10.102 3.635 8.934 1.00 92.88 86 LEU A C 1
ATOM 666 O O . LEU A 1 86 ? -10.089 3.687 10.167 1.00 92.88 86 LEU A O 1
ATOM 670 N N . ARG A 1 87 ? -9.332 4.447 8.202 1.00 91.75 87 ARG A N 1
ATOM 671 C CA . ARG A 1 87 ? -8.488 5.484 8.802 1.00 91.75 87 ARG A CA 1
ATOM 672 C C . ARG A 1 87 ? -9.325 6.544 9.511 1.00 91.75 87 ARG A C 1
ATOM 674 O O . ARG A 1 87 ? -8.925 6.971 10.593 1.00 91.75 87 ARG A O 1
ATOM 681 N N . ALA A 1 88 ? -10.450 6.963 8.933 1.00 89.75 88 ALA A N 1
ATOM 682 C CA . ALA A 1 88 ? -11.336 7.936 9.567 1.00 89.75 88 ALA A CA 1
ATOM 683 C C . ALA A 1 88 ? -11.871 7.404 10.909 1.00 89.75 88 ALA A C 1
ATOM 685 O O . ALA A 1 88 ? -11.783 8.092 11.927 1.00 89.75 88 ALA A O 1
ATOM 686 N N . GLU A 1 89 ? -12.316 6.147 10.942 1.00 91.25 89 GLU A N 1
ATOM 687 C CA . GLU A 1 89 ? -12.792 5.493 12.167 1.00 91.25 89 GLU A CA 1
ATOM 688 C C . GLU A 1 89 ? -11.689 5.286 13.212 1.00 91.25 89 GLU A C 1
ATOM 690 O O . GLU A 1 89 ? -11.890 5.529 14.405 1.00 91.25 89 GLU A O 1
ATOM 695 N N . ALA A 1 90 ? -10.498 4.866 12.780 1.00 92.31 90 ALA A N 1
ATOM 696 C CA . ALA A 1 90 ? -9.352 4.694 13.665 1.00 92.31 90 ALA A CA 1
ATOM 697 C C . ALA A 1 90 ? -8.943 6.025 14.321 1.00 92.31 90 ALA A C 1
ATOM 699 O O . ALA A 1 90 ? -8.669 6.065 15.521 1.00 92.31 90 ALA A O 1
ATOM 700 N N . MET A 1 91 ? -8.954 7.126 13.559 1.00 89.81 91 MET A N 1
ATOM 701 C CA . MET A 1 91 ? -8.665 8.471 14.074 1.00 89.81 91 MET A CA 1
ATOM 702 C C . MET A 1 91 ? -9.754 8.989 15.021 1.00 89.81 91 MET A C 1
ATOM 704 O O . MET A 1 91 ? -9.448 9.768 15.921 1.00 89.81 91 MET A O 1
ATOM 708 N N . ALA A 1 92 ? -10.994 8.515 14.880 1.00 92.69 92 ALA A N 1
ATOM 709 C CA . ALA A 1 92 ? -12.076 8.765 15.832 1.00 92.69 92 ALA A CA 1
ATOM 710 C C . ALA A 1 92 ? -11.950 7.945 17.137 1.00 92.69 92 ALA A C 1
ATOM 712 O O . ALA A 1 92 ? -12.784 8.075 18.031 1.00 92.69 92 ALA A O 1
ATOM 713 N N . GLY A 1 93 ? -10.909 7.114 17.274 1.00 92.50 93 GLY A N 1
ATOM 714 C CA . GLY A 1 93 ? -10.623 6.341 18.484 1.00 92.50 93 GLY A CA 1
ATOM 715 C C . GLY A 1 93 ? -11.164 4.909 18.474 1.00 92.50 93 GLY A C 1
ATOM 716 O O . GLY A 1 93 ? -11.080 4.226 19.497 1.00 92.50 93 GLY A O 1
ATOM 717 N N . ASN A 1 94 ? -11.685 4.415 17.344 1.00 95.19 94 ASN A N 1
ATOM 718 C CA . ASN A 1 94 ? -12.121 3.025 17.232 1.00 95.19 94 ASN A CA 1
ATOM 719 C C . ASN A 1 94 ? -10.904 2.073 17.202 1.00 95.19 94 ASN A C 1
ATOM 721 O O . ASN A 1 94 ? -10.129 2.016 16.239 1.00 95.19 94 ASN A O 1
ATOM 725 N N . LEU A 1 95 ? -10.732 1.295 18.277 1.00 94.06 95 LEU A N 1
ATOM 726 C CA . LEU A 1 95 ? -9.634 0.332 18.414 1.00 94.06 95 LEU A CA 1
ATOM 727 C C . LEU A 1 95 ? -9.762 -0.867 17.461 1.00 94.06 95 LEU A C 1
ATOM 729 O O . LEU A 1 95 ? -8.735 -1.404 17.039 1.00 94.06 95 LEU A O 1
ATOM 733 N N . ALA A 1 96 ? -10.985 -1.286 17.119 1.00 95.38 96 ALA A N 1
ATOM 734 C CA . ALA A 1 96 ? -11.211 -2.369 16.161 1.00 95.38 96 ALA A CA 1
ATOM 735 C C . ALA A 1 96 ? -10.786 -1.930 14.754 1.00 95.38 96 ALA 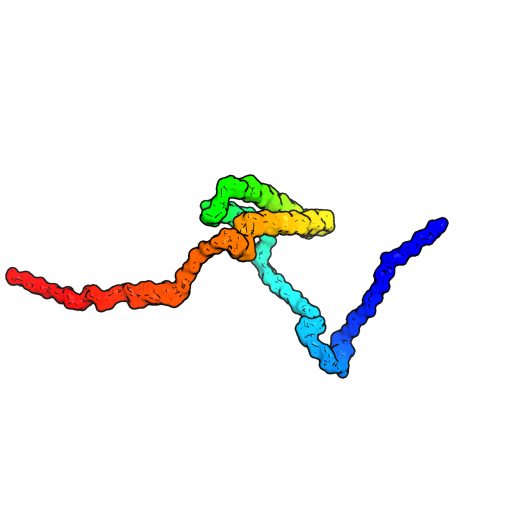A C 1
ATOM 737 O O . ALA A 1 96 ? -9.920 -2.575 14.160 1.00 95.38 96 ALA A O 1
ATOM 738 N N . ALA A 1 97 ? -11.247 -0.753 14.315 1.00 93.44 97 ALA A N 1
ATOM 739 C CA . ALA A 1 97 ? -10.831 -0.148 13.049 1.00 93.44 97 ALA A CA 1
ATOM 740 C C . ALA A 1 97 ? -9.310 0.064 12.988 1.00 93.44 97 ALA A C 1
ATOM 742 O O . ALA A 1 97 ? -8.673 -0.203 11.977 1.00 93.44 97 ALA A O 1
ATOM 743 N N . SER A 1 98 ? -8.679 0.457 14.101 1.00 93.31 98 SER A N 1
ATOM 744 C CA . SER A 1 98 ? -7.216 0.590 14.172 1.00 93.31 98 SER A CA 1
ATOM 745 C C . SER A 1 98 ? -6.476 -0.734 13.944 1.00 93.31 98 SER A C 1
ATOM 747 O O . SER A 1 98 ? -5.360 -0.743 13.419 1.00 93.31 98 SER A O 1
ATOM 749 N N . LYS A 1 99 ? -7.051 -1.858 14.384 1.00 96.44 99 LYS A N 1
ATOM 750 C CA . LYS A 1 99 ? -6.478 -3.192 14.181 1.00 96.44 99 LYS A CA 1
ATOM 751 C C . LYS A 1 99 ? -6.673 -3.654 12.739 1.00 96.44 99 LYS A C 1
ATOM 753 O O . LYS A 1 99 ? -5.718 -4.153 12.147 1.00 96.44 99 LYS A O 1
ATOM 758 N N . GLU A 1 100 ? -7.871 -3.475 12.198 1.00 96.50 100 GLU A N 1
ATOM 759 C CA . GLU A 1 100 ? -8.206 -3.803 10.808 1.00 96.50 100 GLU A CA 1
ATOM 760 C C . GLU A 1 100 ? -7.361 -2.989 9.831 1.00 96.50 100 GLU A C 1
ATOM 762 O O . GLU A 1 100 ? -6.723 -3.564 8.956 1.00 96.50 100 GLU A O 1
ATOM 767 N N . LEU A 1 101 ? -7.198 -1.687 10.081 1.00 95.56 101 LEU A N 1
ATOM 768 C CA . LEU A 1 101 ? -6.338 -0.810 9.291 1.00 95.56 101 LEU A CA 1
ATOM 769 C C . LEU A 1 101 ? -4.896 -1.330 9.192 1.00 95.56 101 LEU A C 1
ATOM 771 O O . LEU A 1 101 ? -4.299 -1.294 8.122 1.00 95.56 101 LEU A O 1
ATOM 775 N N . ARG A 1 102 ? -4.330 -1.866 10.283 1.00 95.81 102 ARG A N 1
ATOM 776 C CA . ARG A 1 102 ? -2.977 -2.460 10.260 1.00 95.81 102 ARG A CA 1
ATOM 777 C C . ARG A 1 102 ? -2.918 -3.760 9.461 1.00 95.81 102 ARG A C 1
ATOM 779 O O . ARG A 1 102 ? -1.878 -4.060 8.878 1.00 95.81 102 ARG A O 1
ATOM 786 N N . ALA A 1 103 ? -3.986 -4.556 9.485 1.00 96.88 103 ALA A N 1
ATOM 787 C CA . ALA A 1 103 ? -4.069 -5.778 8.692 1.00 96.88 103 ALA A CA 1
ATOM 788 C C . ALA A 1 103 ? -4.159 -5.442 7.196 1.00 96.88 103 ALA A C 1
ATOM 790 O O . ALA A 1 103 ? -3.402 -6.009 6.406 1.00 96.88 103 ALA A O 1
ATOM 791 N N . LEU A 1 104 ? -4.992 -4.458 6.852 1.00 96.81 104 LEU A N 1
ATOM 792 C CA . LEU A 1 104 ? -5.150 -3.938 5.499 1.00 96.81 104 LEU A CA 1
ATOM 793 C C . LEU A 1 104 ? -3.856 -3.292 4.982 1.00 96.81 104 LEU A C 1
ATOM 795 O O . LEU A 1 104 ? -3.420 -3.600 3.879 1.00 96.81 104 LEU A O 1
ATOM 799 N N . ASP A 1 105 ? -3.161 -2.490 5.797 1.00 95.88 105 ASP A N 1
ATOM 800 C CA . ASP A 1 105 ? -1.844 -1.927 5.451 1.00 95.88 105 ASP A CA 1
ATOM 801 C C . ASP A 1 105 ? -0.826 -3.028 5.091 1.00 95.88 105 ASP A C 1
ATOM 803 O O . ASP A 1 105 ? -0.027 -2.878 4.162 1.00 95.88 105 ASP A O 1
ATOM 807 N N . ALA A 1 106 ? -0.849 -4.157 5.808 1.00 96.88 106 ALA A N 1
ATOM 808 C CA . ALA A 1 106 ? 0.025 -5.288 5.514 1.00 96.88 106 ALA A CA 1
ATOM 809 C C . ALA A 1 106 ? -0.363 -6.004 4.210 1.00 96.88 106 ALA A C 1
ATOM 811 O O . ALA A 1 106 ? 0.512 -6.524 3.518 1.00 96.88 106 ALA A O 1
ATOM 812 N N . GLU A 1 107 ? -1.652 -6.057 3.879 1.00 97.31 107 GLU A N 1
ATOM 813 C CA . GLU A 1 107 ? -2.149 -6.616 2.622 1.00 97.31 107 GLU A CA 1
ATOM 814 C C . GLU A 1 107 ? -1.804 -5.740 1.424 1.00 97.31 107 GLU A C 1
ATOM 816 O O . GLU A 1 107 ? -1.214 -6.235 0.464 1.00 97.31 107 GLU A O 1
ATOM 821 N N . VAL A 1 108 ? -2.035 -4.433 1.536 1.00 96.25 108 VAL A N 1
ATOM 822 C CA . VAL A 1 108 ? -1.590 -3.436 0.559 1.00 96.25 108 VAL A CA 1
ATOM 823 C C . VAL A 1 108 ? -0.089 -3.573 0.312 1.00 96.25 108 VAL A C 1
ATOM 825 O O . VAL A 1 108 ? 0.334 -3.668 -0.836 1.00 96.25 108 VAL A O 1
ATOM 828 N N . GLY A 1 109 ? 0.725 -3.683 1.368 1.00 95.19 109 GLY A N 1
ATOM 829 C CA . GLY A 1 109 ? 2.166 -3.912 1.234 1.00 95.19 109 GLY A CA 1
ATOM 830 C C . GLY A 1 109 ? 2.516 -5.161 0.413 1.00 95.19 109 GLY A C 1
ATOM 831 O O . GLY A 1 109 ? 3.392 -5.099 -0.447 1.00 95.19 109 GLY A O 1
ATOM 832 N N . ARG A 1 110 ? 1.796 -6.273 0.620 1.00 96.12 110 ARG A N 1
ATOM 833 C CA . ARG A 1 110 ? 1.981 -7.508 -0.163 1.00 96.12 110 ARG A CA 1
ATOM 834 C C . ARG A 1 110 ? 1.597 -7.325 -1.630 1.00 96.12 110 ARG A C 1
ATOM 836 O O . ARG A 1 110 ? 2.335 -7.781 -2.494 1.00 96.12 110 ARG A O 1
ATOM 843 N N . MET A 1 111 ? 0.489 -6.643 -1.918 1.00 96.25 111 MET A N 1
ATOM 844 C CA . MET A 1 111 ? 0.069 -6.376 -3.299 1.00 96.25 111 MET A CA 1
ATOM 845 C C . MET A 1 111 ? 1.062 -5.466 -4.030 1.00 96.25 111 MET A C 1
ATOM 847 O O . MET A 1 111 ? 1.429 -5.747 -5.168 1.00 96.25 111 MET A O 1
ATOM 851 N N . LEU A 1 112 ? 1.570 -4.426 -3.358 1.00 94.75 112 LEU A N 1
ATOM 852 C CA . LEU A 1 112 ? 2.615 -3.554 -3.902 1.00 94.75 112 LEU A CA 1
ATOM 853 C C . LEU A 1 112 ? 3.908 -4.329 -4.210 1.00 94.75 112 LEU A C 1
ATOM 855 O O . LEU A 1 112 ? 4.549 -4.077 -5.231 1.00 94.75 112 LEU A O 1
ATOM 859 N N . ASP A 1 113 ? 4.294 -5.271 -3.346 1.00 93.69 113 ASP A N 1
ATOM 860 C CA . ASP A 1 113 ? 5.431 -6.164 -3.591 1.00 93.69 113 ASP A CA 1
ATOM 861 C C . ASP A 1 113 ? 5.183 -7.094 -4.788 1.00 93.69 113 ASP A C 1
ATOM 863 O O . ASP A 1 113 ? 6.073 -7.267 -5.618 1.00 93.69 113 ASP A O 1
ATOM 867 N N . SER A 1 114 ? 3.986 -7.670 -4.908 1.00 93.06 114 SER A N 1
ATOM 868 C CA . SER A 1 114 ? 3.614 -8.530 -6.037 1.00 93.06 114 SER A CA 1
ATOM 869 C C . SER A 1 114 ? 3.613 -7.783 -7.375 1.00 93.06 114 SER A C 1
ATOM 871 O O . SER A 1 114 ? 4.075 -8.336 -8.367 1.00 93.06 114 SER A O 1
ATOM 873 N N . LEU A 1 115 ? 3.185 -6.517 -7.392 1.00 93.50 115 LEU A N 1
ATOM 874 C CA . LEU A 1 115 ? 3.183 -5.649 -8.581 1.00 93.50 115 LEU A CA 1
ATOM 875 C C . LEU A 1 115 ? 4.565 -5.079 -8.943 1.00 93.50 115 LEU A C 1
ATOM 877 O O . LEU A 1 115 ? 4.688 -4.270 -9.869 1.00 93.50 115 LEU A O 1
ATOM 881 N N . GLY A 1 116 ? 5.615 -5.421 -8.192 1.00 93.06 116 GLY A N 1
ATOM 882 C CA . GLY A 1 116 ? 6.942 -4.878 -8.459 1.00 93.06 116 GLY A CA 1
ATOM 883 C C . GLY A 1 116 ? 7.055 -3.384 -8.155 1.00 93.06 116 GLY A C 1
ATOM 884 O O . GLY A 1 116 ? 7.846 -2.692 -8.786 1.00 93.06 116 GLY A O 1
ATOM 885 N N . LEU A 1 117 ? 6.255 -2.830 -7.240 1.00 91.31 117 LEU A N 1
ATOM 886 C CA . LEU A 1 117 ? 6.287 -1.390 -6.946 1.00 91.31 117 LEU A CA 1
ATOM 887 C C . LEU A 1 117 ? 7.345 -1.030 -5.894 1.00 91.31 117 LEU A C 1
ATOM 889 O O . LEU A 1 117 ? 7.794 0.119 -5.804 1.00 91.31 117 LEU A O 1
ATOM 893 N N . THR A 1 118 ? 7.844 -2.015 -5.149 1.00 90.38 118 THR A N 1
ATOM 894 C CA . THR A 1 118 ? 8.921 -1.812 -4.173 1.00 90.38 118 THR A CA 1
ATOM 895 C C . THR A 1 118 ? 10.307 -2.001 -4.808 1.00 90.38 118 THR A C 1
ATOM 897 O O . THR A 1 118 ? 10.469 -2.767 -5.758 1.00 90.38 118 THR A O 1
ATOM 900 N N . PRO A 1 119 ? 11.366 -1.330 -4.313 1.00 85.94 119 PRO A N 1
ATOM 901 C CA . PRO A 1 119 ? 12.717 -1.520 -4.853 1.00 85.94 119 PRO A CA 1
ATOM 902 C C . PRO A 1 119 ? 13.197 -2.975 -4.764 1.00 85.94 119 PRO A C 1
ATOM 904 O O . PRO A 1 119 ? 13.927 -3.454 -5.629 1.00 85.94 119 PRO A O 1
ATOM 907 N N . THR A 1 120 ? 12.789 -3.683 -3.709 1.00 86.94 120 THR A N 1
ATOM 908 C CA . THR A 1 120 ? 13.138 -5.089 -3.492 1.00 86.94 120 THR A CA 1
ATOM 909 C C . THR A 1 120 ? 12.435 -6.000 -4.492 1.00 86.94 120 THR A C 1
ATOM 911 O O . THR A 1 120 ? 13.079 -6.890 -5.041 1.00 86.94 120 THR A O 1
ATOM 914 N N . SER A 1 121 ? 11.142 -5.784 -4.748 1.00 88.25 121 SER A N 1
ATOM 915 C CA . SER A 1 121 ? 10.389 -6.574 -5.727 1.00 88.25 121 SER A CA 1
ATOM 916 C C . SER A 1 121 ? 10.868 -6.320 -7.156 1.00 88.25 121 SER A C 1
ATOM 918 O O . SER A 1 121 ? 11.101 -7.283 -7.878 1.00 88.25 121 SER A O 1
ATOM 920 N N . ARG A 1 122 ? 11.183 -5.071 -7.528 1.00 86.94 122 ARG A N 1
ATOM 921 C CA . ARG A 1 122 ? 11.794 -4.762 -8.839 1.00 86.94 122 ARG A CA 1
ATOM 922 C C . ARG A 1 122 ? 13.091 -5.510 -9.095 1.00 86.94 122 ARG A C 1
ATOM 924 O O . ARG A 1 122 ? 13.267 -6.074 -10.166 1.00 86.94 122 ARG A O 1
ATOM 931 N N . LYS A 1 123 ? 13.978 -5.563 -8.095 1.00 85.81 123 LYS A N 1
ATOM 932 C CA . LYS A 1 123 ? 15.225 -6.337 -8.194 1.00 85.81 123 LYS A CA 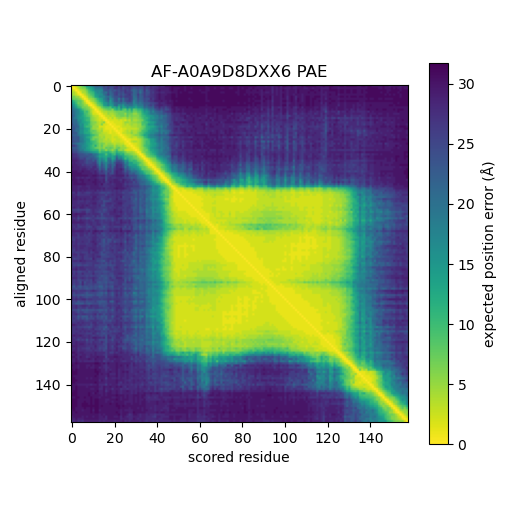1
ATOM 933 C C . LYS A 1 123 ? 14.976 -7.831 -8.402 1.00 85.81 123 LYS A C 1
ATOM 935 O O . LYS A 1 123 ? 15.781 -8.482 -9.049 1.00 85.81 123 LYS A O 1
ATOM 940 N N . ARG A 1 124 ? 13.897 -8.386 -7.836 1.00 85.12 124 ARG A N 1
ATOM 941 C CA . ARG A 1 124 ? 13.532 -9.803 -8.022 1.00 85.12 124 ARG A CA 1
ATOM 942 C C . ARG A 1 124 ? 12.963 -10.080 -9.407 1.00 85.12 124 ARG A C 1
ATOM 944 O O . ARG A 1 124 ? 13.168 -11.170 -9.919 1.00 85.12 124 ARG A O 1
ATOM 951 N N . LEU A 1 125 ? 12.261 -9.106 -9.974 1.00 80.81 125 LEU A N 1
ATOM 952 C CA . LEU A 1 125 ? 11.711 -9.167 -11.326 1.00 80.81 125 LEU A CA 1
ATOM 953 C C . LEU A 1 125 ? 12.765 -8.875 -12.410 1.00 80.81 125 LEU A C 1
ATOM 955 O O . LEU A 1 125 ? 12.412 -8.834 -13.581 1.00 80.81 125 LEU A O 1
ATOM 959 N N . ASP A 1 126 ? 14.027 -8.652 -12.020 1.00 82.06 126 ASP A N 1
ATOM 960 C CA . ASP A 1 126 ? 15.136 -8.264 -12.905 1.00 82.06 126 ASP A CA 1
ATOM 961 C C . ASP A 1 126 ? 14.801 -7.061 -13.805 1.00 82.06 126 ASP A C 1
ATOM 963 O O . ASP A 1 126 ? 15.232 -6.943 -14.949 1.00 82.06 126 ASP A O 1
ATOM 967 N N . VAL A 1 127 ? 13.985 -6.145 -13.277 1.00 77.81 127 VAL A N 1
ATOM 968 C CA . VAL A 1 127 ? 13.594 -4.929 -13.987 1.00 77.81 127 VAL A CA 1
ATOM 969 C C . VAL A 1 127 ? 14.775 -3.964 -13.961 1.00 77.81 127 VAL A C 1
ATOM 971 O O . VAL A 1 127 ? 15.050 -3.323 -12.938 1.00 77.81 127 VAL A O 1
ATOM 974 N N . GLU A 1 128 ? 15.468 -3.832 -15.092 1.00 66.94 128 GLU A N 1
ATOM 975 C CA . GLU A 1 128 ? 16.441 -2.763 -15.299 1.00 66.94 128 GLU A CA 1
ATOM 976 C C . GLU A 1 128 ? 15.710 -1.419 -15.347 1.00 66.94 128 GLU A C 1
ATOM 978 O O . GLU A 1 128 ? 15.077 -1.049 -16.335 1.00 66.94 128 GLU A O 1
ATOM 983 N N . LEU A 1 129 ? 15.795 -0.662 -14.252 1.00 64.75 129 LEU A N 1
ATOM 984 C CA . LEU A 1 129 ? 15.408 0.742 -14.282 1.00 64.75 129 LEU A CA 1
ATOM 985 C C . LEU A 1 129 ? 16.324 1.456 -15.283 1.00 64.75 129 LEU A C 1
ATOM 987 O O . LEU A 1 129 ? 17.548 1.294 -15.180 1.00 64.75 129 LEU A O 1
ATOM 991 N N . PRO A 1 130 ? 15.776 2.270 -16.206 1.00 58.84 130 PRO A N 1
ATOM 992 C CA . PRO A 1 130 ? 16.589 3.173 -16.998 1.00 58.84 130 PRO A CA 1
ATOM 993 C C . PRO A 1 130 ? 17.468 3.946 -16.024 1.00 58.84 130 PRO A C 1
ATOM 995 O O . PRO A 1 130 ? 16.963 4.577 -15.092 1.00 58.84 130 PRO A O 1
ATOM 998 N N . LYS A 1 131 ? 18.790 3.832 -16.179 1.00 57.47 131 LYS A N 1
ATOM 999 C CA . LYS A 1 131 ? 19.716 4.668 -15.422 1.00 57.47 131 LYS A CA 1
ATOM 1000 C C . LYS A 1 131 ? 19.319 6.095 -15.762 1.00 57.47 131 LYS A C 1
ATOM 1002 O O . LYS A 1 131 ? 19.511 6.505 -16.904 1.00 57.47 131 LYS A O 1
ATOM 1007 N N . GLU A 1 132 ? 18.719 6.809 -14.809 1.00 58.38 132 GLU A N 1
ATOM 1008 C CA . GLU A 1 132 ? 18.547 8.250 -14.944 1.00 58.38 132 GLU A CA 1
ATOM 1009 C C . GLU A 1 132 ? 19.896 8.797 -15.402 1.00 58.38 132 GLU A C 1
ATOM 1011 O O . GLU A 1 132 ? 20.917 8.450 -14.793 1.00 58.38 132 GLU A O 1
ATOM 1016 N N . GLU A 1 133 ? 19.907 9.526 -16.527 1.00 50.25 133 GLU A N 1
ATOM 1017 C CA . GLU A 1 133 ? 21.132 10.043 -17.137 1.00 50.25 133 GLU A CA 1
ATOM 1018 C C . GLU A 1 133 ? 22.036 10.556 -16.021 1.00 50.25 133 GLU A C 1
ATOM 1020 O O . GLU A 1 133 ? 21.669 11.459 -15.260 1.00 50.25 133 GLU A O 1
ATOM 1025 N N . SER A 1 134 ? 23.210 9.935 -15.878 1.00 56.06 134 SER A N 1
ATOM 1026 C CA . SER A 1 134 ? 24.151 10.332 -14.842 1.00 56.06 134 SER A CA 1
ATOM 1027 C C . SER A 1 134 ? 24.366 11.835 -14.971 1.00 56.06 134 SER A C 1
ATOM 1029 O O . SER A 1 134 ? 24.535 12.355 -16.073 1.00 56.06 134 SER A O 1
ATOM 1031 N N . ARG A 1 135 ? 24.376 12.564 -13.854 1.00 56.88 135 ARG A N 1
ATOM 1032 C CA . ARG A 1 135 ? 24.548 14.028 -13.844 1.00 56.88 135 ARG A CA 1
ATOM 1033 C C . ARG A 1 135 ? 25.769 14.478 -14.673 1.00 56.88 135 ARG A C 1
ATOM 1035 O O . ARG A 1 135 ? 25.761 15.563 -15.246 1.00 56.88 135 ARG A O 1
ATOM 1042 N N . LEU A 1 136 ? 26.788 13.616 -14.780 1.00 56.06 136 LEU A N 1
ATOM 1043 C CA . LEU A 1 136 ? 27.967 13.770 -15.644 1.00 56.06 136 LEU A CA 1
ATOM 1044 C C . LEU A 1 136 ? 27.671 13.638 -17.147 1.00 56.06 136 LEU A C 1
ATOM 1046 O O . LEU A 1 136 ? 28.274 14.336 -17.955 1.00 56.06 136 LEU A O 1
ATOM 1050 N N . GLU A 1 137 ? 26.768 12.749 -17.532 1.00 66.31 137 GLU A N 1
ATOM 1051 C CA . GLU A 1 137 ? 26.339 12.504 -18.910 1.00 66.31 137 GLU A CA 1
ATOM 1052 C C . GLU A 1 137 ? 25.453 13.646 -19.427 1.00 66.31 137 GLU A C 1
ATOM 1054 O O . GLU A 1 137 ? 25.704 14.179 -20.511 1.00 66.31 137 GLU A O 1
ATOM 1059 N N . ALA A 1 138 ? 24.547 14.154 -18.583 1.00 66.94 138 ALA A N 1
ATOM 1060 C CA . ALA A 1 138 ? 23.792 15.382 -18.846 1.00 66.94 138 ALA A CA 1
ATOM 1061 C C . ALA A 1 138 ? 24.715 16.611 -19.024 1.00 66.94 138 ALA A C 1
ATOM 1063 O O . ALA A 1 138 ? 24.501 17.443 -19.911 1.00 66.94 138 ALA A O 1
ATOM 1064 N N . LEU A 1 139 ? 25.791 16.707 -18.229 1.00 66.75 139 LEU A N 1
ATOM 1065 C CA . LEU A 1 139 ? 26.830 17.741 -18.362 1.00 66.75 139 LEU A CA 1
ATOM 1066 C C . LEU A 1 139 ? 27.658 17.587 -19.647 1.00 66.75 139 LEU A C 1
ATOM 1068 O O . LEU A 1 139 ? 27.934 18.584 -20.313 1.00 66.75 139 LEU A O 1
ATOM 1072 N N . ARG A 1 140 ? 28.014 16.358 -20.041 1.00 71.62 140 ARG A N 1
ATOM 1073 C CA . ARG A 1 140 ? 28.736 16.080 -21.297 1.00 71.62 140 ARG A CA 1
ATOM 1074 C C . ARG A 1 140 ? 27.904 16.413 -22.529 1.00 71.62 140 ARG A C 1
ATOM 1076 O O . ARG A 1 140 ? 28.447 16.977 -23.474 1.00 71.62 140 ARG A O 1
ATOM 1083 N N . ARG A 1 141 ? 26.594 16.145 -22.510 1.00 68.44 141 ARG A N 1
ATOM 1084 C CA . ARG A 1 141 ? 25.678 16.557 -23.586 1.00 68.44 141 ARG A CA 1
ATOM 1085 C C . ARG A 1 141 ? 25.599 18.080 -23.700 1.00 68.44 141 ARG A C 1
ATOM 1087 O O . ARG A 1 141 ? 25.605 18.613 -24.804 1.00 68.44 141 ARG A O 1
ATOM 1094 N N . ARG A 1 142 ? 25.605 18.788 -22.566 1.00 65.88 142 ARG A N 1
ATOM 1095 C CA . ARG A 1 142 ? 25.576 20.259 -22.520 1.00 65.88 142 ARG A CA 1
ATOM 1096 C C . ARG A 1 142 ? 26.904 20.906 -22.938 1.00 65.88 142 ARG A C 1
ATOM 1098 O O . ARG A 1 142 ? 26.889 21.978 -23.528 1.00 65.88 142 ARG A O 1
ATOM 1105 N N . GLY A 1 143 ? 28.035 20.248 -22.676 1.00 63.22 143 GLY A N 1
ATOM 1106 C CA . GLY A 1 143 ? 29.370 20.695 -23.097 1.00 63.22 143 GLY A CA 1
ATOM 1107 C C . GLY A 1 143 ? 29.729 20.381 -24.556 1.00 63.22 143 GLY A C 1
ATOM 1108 O O . GLY A 1 143 ? 30.749 20.860 -25.039 1.00 63.22 143 GLY A O 1
ATOM 1109 N N . ARG A 1 144 ? 28.911 19.587 -25.264 1.00 54.31 144 ARG A N 1
ATOM 1110 C CA . ARG A 1 144 ? 29.143 19.138 -26.649 1.00 54.31 144 ARG A CA 1
ATOM 1111 C C . ARG A 1 144 ? 28.132 19.729 -27.645 1.00 54.31 144 ARG A C 1
ATOM 1113 O O . ARG A 1 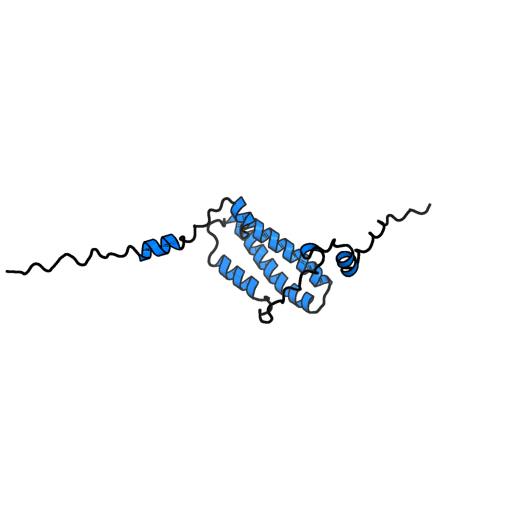144 ? 27.771 19.070 -28.613 1.00 54.31 144 ARG A O 1
ATOM 1120 N N . ALA A 1 145 ? 27.673 20.959 -27.413 1.00 47.00 145 ALA A N 1
ATOM 1121 C CA . ALA A 1 145 ? 27.043 21.787 -28.448 1.00 47.00 145 ALA A CA 1
ATOM 1122 C C . ALA A 1 145 ? 28.127 22.650 -29.141 1.00 47.00 145 ALA A C 1
ATOM 1124 O O . ALA A 1 145 ? 29.102 23.031 -28.491 1.00 47.00 145 ALA A O 1
ATOM 1125 N N . PRO A 1 146 ? 28.043 22.896 -30.460 1.00 49.38 146 PRO A N 1
ATOM 1126 C CA . PRO A 1 146 ? 29.221 22.974 -31.319 1.00 49.38 146 PRO A CA 1
ATOM 1127 C C . PRO A 1 146 ? 29.870 24.365 -31.343 1.00 49.38 146 PRO A C 1
ATOM 1129 O O . PRO A 1 146 ? 29.353 25.289 -31.961 1.00 49.38 146 PRO A O 1
ATOM 1132 N N . HIS A 1 147 ? 31.098 24.475 -30.830 1.00 50.47 147 HIS A N 1
ATOM 1133 C CA . HIS A 1 147 ? 32.036 25.557 -31.180 1.00 50.47 147 HIS A CA 1
ATOM 1134 C C . HIS A 1 147 ? 32.664 25.346 -32.587 1.00 50.47 147 HIS A C 1
ATOM 1136 O O . HIS A 1 147 ? 33.722 25.881 -32.905 1.00 50.47 147 HIS A O 1
ATOM 1142 N N . VAL A 1 148 ? 32.046 24.534 -33.454 1.00 50.47 148 VAL A N 1
ATOM 1143 C CA . VAL A 1 148 ? 32.584 24.187 -34.787 1.00 50.47 148 VAL A CA 1
ATOM 1144 C C . VAL A 1 148 ? 31.828 24.897 -35.923 1.00 50.47 148 VAL A C 1
ATOM 1146 O O . VAL A 1 148 ? 32.299 24.919 -37.050 1.00 50.47 148 VAL A O 1
ATOM 1149 N N . ALA A 1 149 ? 30.708 25.572 -35.643 1.00 48.66 149 ALA A N 1
ATOM 1150 C CA . ALA A 1 149 ? 29.910 26.254 -36.670 1.00 48.66 149 ALA A CA 1
ATOM 1151 C C . ALA A 1 149 ? 30.389 27.682 -37.032 1.00 48.66 149 ALA A C 1
ATOM 1153 O O . ALA A 1 149 ? 29.706 28.375 -37.777 1.00 48.66 149 ALA A O 1
ATOM 1154 N N . ALA A 1 150 ? 31.535 28.149 -36.516 1.00 49.81 150 ALA A N 1
ATOM 1155 C CA . ALA A 1 150 ? 31.971 29.549 -36.644 1.00 49.81 150 ALA A CA 1
ATOM 1156 C C . ALA A 1 150 ? 33.220 29.780 -37.526 1.00 49.81 150 ALA A C 1
ATOM 1158 O O . ALA A 1 150 ? 33.791 30.866 -37.473 1.00 49.81 150 ALA A O 1
ATOM 1159 N N . LEU A 1 151 ? 33.668 28.799 -38.325 1.00 51.69 151 LEU A N 1
ATOM 1160 C CA . LEU A 1 151 ? 34.890 28.934 -39.146 1.00 51.69 151 LEU A CA 1
ATOM 1161 C C . LEU A 1 151 ? 34.693 28.889 -40.670 1.00 51.69 151 LEU A C 1
ATOM 1163 O O . LEU A 1 151 ? 35.677 28.997 -41.398 1.00 51.69 151 LEU A O 1
ATOM 1167 N N . GLU A 1 152 ? 33.466 28.823 -41.184 1.00 49.06 152 GLU A N 1
ATOM 1168 C CA . GLU A 1 152 ? 33.233 28.983 -42.627 1.00 49.06 152 GLU A CA 1
ATOM 1169 C C . GLU A 1 152 ? 32.807 30.423 -42.937 1.00 49.06 152 GLU A C 1
ATOM 1171 O O . GLU A 1 152 ? 31.644 30.805 -42.833 1.00 49.06 152 GLU A O 1
ATOM 1176 N N . GLY A 1 153 ? 33.803 31.255 -43.258 1.00 54.44 153 GLY A N 1
ATOM 1177 C CA . GLY A 1 153 ? 33.606 32.641 -43.676 1.00 54.44 153 GLY A CA 1
ATOM 1178 C C . GLY A 1 153 ? 32.880 32.762 -45.027 1.00 54.44 153 GLY A C 1
ATOM 1179 O O . GLY A 1 153 ? 32.970 31.866 -45.870 1.00 54.44 153 GLY A O 1
ATOM 1180 N N . PRO A 1 154 ? 32.182 33.883 -45.282 1.00 53.44 154 PRO A N 1
ATOM 1181 C CA . PRO A 1 154 ? 31.452 34.080 -46.528 1.00 53.44 154 PRO A CA 1
ATOM 1182 C C . PRO A 1 154 ? 32.421 34.257 -47.710 1.00 53.44 154 PRO A C 1
ATOM 1184 O O . PRO A 1 154 ? 33.163 35.239 -47.785 1.00 53.44 154 PRO A O 1
ATOM 1187 N N . LYS A 1 155 ? 32.393 33.321 -48.669 1.00 58.56 155 LYS A N 1
ATOM 1188 C CA . LYS A 1 155 ? 32.988 33.521 -50.000 1.00 58.56 155 LYS A CA 1
ATOM 1189 C C . LYS A 1 155 ? 32.228 34.645 -50.712 1.00 58.56 155 LYS A C 1
ATOM 1191 O O . LYS A 1 155 ? 31.023 34.537 -50.926 1.00 58.56 155 LYS A O 1
ATOM 1196 N N . ARG A 1 156 ? 32.936 35.724 -51.063 1.00 49.75 156 ARG A N 1
ATOM 1197 C CA . ARG A 1 156 ? 32.394 36.836 -51.861 1.00 49.75 156 ARG A CA 1
ATOM 1198 C C . ARG A 1 156 ? 32.024 36.344 -53.267 1.00 49.75 156 ARG A C 1
ATOM 1200 O O . ARG A 1 156 ? 32.861 35.680 -53.879 1.00 49.75 156 ARG A O 1
ATOM 1207 N N . PRO A 1 157 ? 30.838 36.685 -53.795 1.00 65.06 157 PRO A N 1
ATOM 1208 C CA . PRO A 1 157 ? 30.559 36.535 -55.213 1.00 65.06 157 PRO A CA 1
ATOM 1209 C C . PRO A 1 157 ? 31.228 37.663 -56.016 1.00 65.06 157 PRO A C 1
ATOM 1211 O O . PRO A 1 157 ? 31.331 38.798 -55.546 1.00 65.06 157 PRO A O 1
ATOM 1214 N N . THR A 1 158 ? 31.721 37.274 -57.191 1.00 67.50 158 THR A N 1
ATOM 1215 C CA . THR A 1 158 ? 32.336 38.076 -58.263 1.00 67.50 158 THR A CA 1
ATOM 1216 C C . THR A 1 158 ? 31.358 39.017 -58.940 1.00 67.50 158 THR A C 1
ATOM 1218 O O . THR A 1 158 ? 30.207 38.568 -59.147 1.00 67.50 158 THR A O 1
#

Foldseek 3Di:
DDDDDDDDPPDDDDDQQVVCVVVVVDDCVPHDDPPPPPPPPPDDPVLPVVLVVLVVCVVPPDPPDDPVCVVLSVVLNVLSNVLSVLVVVVVVVDPVSVVVNVVSVVVNVVSCLVRQVDPVSVVVVVPDDPPPQPPVNVVVVVVPDDPPPPPDDDDDDD